Protein AF-A0A9X1RAA6-F1 (afdb_monomer_lite)

Radius of gyration: 17.93 Å; chains: 1; bounding box: 39×26×47 Å

Secondary structure (DSSP, 8-state):
-------HHHHHHHHHHHHHHHHHHHHHHHHHH--S--STTT-HHHHHHHHHHHTT-

Structure (mmCIF, N/CA/C/O backbone):
data_AF-A0A9X1RAA6-F1
#
_entry.id   AF-A0A9X1RAA6-F1
#
loop_
_atom_site.group_PDB
_atom_site.id
_atom_site.type_symbol
_atom_site.label_atom_id
_atom_site.label_alt_id
_atom_site.label_comp_id
_atom_site.label_asym_id
_atom_site.label_entity_id
_atom_site.label_seq_id
_atom_site.pdbx_PDB_ins_code
_atom_site.Cartn_x
_atom_site.Cartn_y
_atom_site.Cartn_z
_atom_site.occupancy
_atom_site.B_iso_or_equiv
_atom_site.auth_seq_id
_atom_site.auth_comp_id
_atom_site.auth_asym_id
_atom_site.auth_atom_id
_atom_site.pdbx_PDB_model_num
ATOM 1 N N . MET A 1 1 ? 4.148 -17.505 -30.066 1.00 48.69 1 MET A N 1
ATOM 2 C CA . MET A 1 1 ? 4.218 -16.487 -28.997 1.00 48.69 1 MET A CA 1
ATOM 3 C C . MET A 1 1 ? 5.694 -16.241 -28.696 1.00 48.69 1 MET A C 1
ATOM 5 O O . MET A 1 1 ? 6.269 -16.964 -27.895 1.00 48.69 1 MET A O 1
ATOM 9 N N . SER A 1 2 ? 6.351 -15.337 -29.433 1.00 48.72 2 SER A N 1
ATOM 10 C CA . SER A 1 2 ? 7.756 -14.995 -29.168 1.00 48.72 2 SER A CA 1
ATOM 11 C C . SER A 1 2 ? 7.814 -14.373 -27.780 1.00 48.72 2 SER A C 1
ATOM 13 O O . SER A 1 2 ? 7.258 -13.294 -27.581 1.00 48.72 2 SER A O 1
ATOM 15 N N . GLY A 1 3 ? 8.386 -15.091 -26.812 1.00 60.72 3 GLY A N 1
ATOM 16 C CA . GLY A 1 3 ? 8.546 -14.589 -25.455 1.00 60.72 3 GLY A CA 1
ATOM 17 C C . GLY A 1 3 ? 9.269 -13.256 -25.534 1.00 60.72 3 GLY A C 1
ATOM 18 O O . GLY A 1 3 ? 10.356 -13.181 -26.103 1.00 60.72 3 GLY A O 1
ATOM 19 N N . ILE A 1 4 ? 8.639 -12.191 -25.043 1.00 64.38 4 ILE A N 1
ATOM 20 C CA . ILE A 1 4 ? 9.304 -10.902 -24.909 1.00 64.38 4 ILE A CA 1
ATOM 21 C C . ILE A 1 4 ? 10.493 -11.162 -23.984 1.00 64.38 4 ILE A C 1
ATOM 23 O O . ILE A 1 4 ? 10.321 -11.336 -22.776 1.00 64.38 4 ILE A O 1
ATOM 27 N N . VAL A 1 5 ? 11.697 -11.254 -24.547 1.00 64.50 5 VAL A N 1
ATOM 28 C CA . VAL A 1 5 ? 12.924 -11.379 -23.765 1.00 64.50 5 VAL A CA 1
ATOM 29 C C . VAL A 1 5 ? 13.203 -9.993 -23.202 1.00 64.50 5 VAL A C 1
ATOM 31 O O . VAL A 1 5 ? 13.972 -9.209 -23.750 1.00 64.50 5 VAL A O 1
ATOM 34 N N . LEU A 1 6 ? 12.495 -9.656 -22.124 1.00 64.94 6 LEU A N 1
ATOM 35 C CA . LEU A 1 6 ? 12.798 -8.495 -21.302 1.00 64.94 6 LEU A CA 1
ATOM 36 C C . LEU A 1 6 ? 14.232 -8.678 -20.807 1.00 64.94 6 LEU A C 1
ATOM 38 O O . LEU A 1 6 ? 14.499 -9.577 -20.001 1.00 64.94 6 LEU A O 1
ATOM 42 N N . SER A 1 7 ? 15.153 -7.849 -21.302 1.00 77.56 7 SER A N 1
ATOM 43 C CA . SER A 1 7 ? 16.494 -7.777 -20.731 1.00 77.56 7 SER A CA 1
ATOM 44 C C . SER A 1 7 ? 16.371 -7.473 -19.233 1.00 77.56 7 SER A C 1
ATOM 46 O O . SER A 1 7 ? 15.400 -6.843 -18.798 1.00 77.56 7 SER A O 1
ATOM 48 N N . ALA A 1 8 ? 17.319 -7.950 -18.423 1.00 76.12 8 ALA A N 1
ATOM 49 C CA . ALA A 1 8 ? 17.243 -7.824 -16.964 1.00 76.12 8 ALA A CA 1
ATOM 50 C C . ALA A 1 8 ? 16.953 -6.375 -16.514 1.00 76.12 8 ALA A C 1
ATOM 52 O O . ALA A 1 8 ? 16.130 -6.157 -15.626 1.00 76.12 8 ALA A O 1
ATOM 53 N N . SER A 1 9 ? 17.531 -5.389 -17.206 1.00 78.62 9 SER A N 1
ATOM 54 C CA . SER A 1 9 ? 17.306 -3.960 -16.973 1.00 78.62 9 SER A CA 1
ATOM 55 C C . SER A 1 9 ? 15.882 -3.499 -17.302 1.00 78.62 9 SER A C 1
ATOM 57 O O . SER A 1 9 ? 15.293 -2.747 -16.532 1.00 78.62 9 SER A O 1
ATOM 59 N N . VAL A 1 10 ? 15.284 -3.959 -18.408 1.00 81.56 10 VAL A N 1
ATOM 60 C CA . VAL A 1 10 ? 13.906 -3.574 -18.766 1.00 81.56 10 VAL A CA 1
ATOM 61 C C . VAL A 1 10 ? 12.899 -4.221 -17.814 1.00 81.56 10 VAL A C 1
ATOM 63 O O . VAL A 1 10 ? 11.920 -3.577 -17.447 1.00 81.56 10 VAL A O 1
ATOM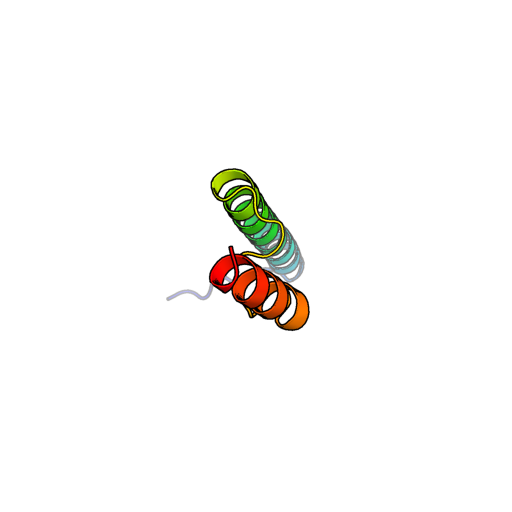 66 N N . ARG A 1 11 ? 13.155 -5.447 -17.332 1.00 83.00 11 ARG A N 1
ATOM 67 C CA . ARG A 1 11 ? 12.331 -6.068 -16.280 1.00 83.00 11 ARG A CA 1
ATOM 68 C C . ARG A 1 11 ? 12.404 -5.283 -14.974 1.00 83.00 11 ARG A C 1
ATOM 70 O O . ARG A 1 11 ? 11.370 -5.066 -14.357 1.00 83.00 11 ARG A O 1
ATOM 77 N N . GLN A 1 12 ? 13.595 -4.841 -14.573 1.00 84.06 12 GLN A N 1
ATOM 78 C CA . GLN A 1 12 ? 13.756 -4.018 -13.375 1.00 84.06 12 GLN A CA 1
ATOM 79 C C . GLN A 1 12 ? 12.998 -2.692 -13.501 1.00 84.06 12 GLN A C 1
ATOM 81 O O . GLN A 1 12 ? 12.266 -2.320 -12.588 1.00 84.06 12 GLN A O 1
ATOM 86 N N . ASN A 1 13 ? 13.103 -2.025 -14.653 1.00 85.75 13 ASN A N 1
ATOM 87 C CA . ASN A 1 13 ? 12.350 -0.802 -14.924 1.00 85.75 13 ASN A CA 1
ATOM 88 C C . ASN A 1 13 ? 10.836 -1.053 -14.899 1.00 85.75 13 ASN A C 1
ATOM 90 O O . ASN A 1 13 ? 10.094 -0.273 -14.310 1.00 85.75 13 ASN A O 1
ATOM 94 N N . LEU A 1 14 ? 10.374 -2.159 -15.487 1.00 88.31 14 LEU A N 1
ATOM 95 C CA . LEU A 1 14 ? 8.964 -2.542 -15.478 1.00 88.31 14 LEU A CA 1
ATOM 96 C C . LEU A 1 14 ? 8.454 -2.840 -14.062 1.00 88.31 14 LEU A C 1
ATOM 98 O O . LEU A 1 14 ? 7.367 -2.392 -13.716 1.00 88.31 14 LEU A O 1
ATOM 102 N N . LEU A 1 15 ? 9.234 -3.544 -13.237 1.00 89.94 15 LEU A N 1
ATOM 103 C CA . LEU A 1 15 ? 8.899 -3.791 -11.831 1.00 89.94 15 LEU A CA 1
ATOM 104 C C . LEU A 1 15 ? 8.784 -2.475 -11.054 1.00 89.94 15 LEU A C 1
ATOM 106 O O . LEU A 1 15 ? 7.816 -2.277 -10.328 1.00 89.94 15 LEU A O 1
ATOM 110 N N . SER A 1 16 ? 9.717 -1.542 -11.257 1.00 90.25 16 SER A N 1
ATOM 111 C CA . SER A 1 16 ? 9.655 -0.214 -10.637 1.00 90.25 16 SER A CA 1
ATOM 112 C C . SER A 1 16 ? 8.423 0.586 -11.081 1.00 90.25 16 SER A C 1
ATOM 114 O O . SER A 1 16 ? 7.775 1.232 -10.253 1.00 90.25 16 SER A O 1
ATOM 116 N N . LEU A 1 17 ? 8.060 0.521 -12.366 1.00 91.88 17 LEU A N 1
ATOM 117 C CA . LEU A 1 17 ? 6.841 1.148 -12.884 1.00 91.88 17 LEU A CA 1
ATOM 118 C C . LEU A 1 17 ? 5.576 0.489 -12.324 1.00 91.88 17 LEU A C 1
ATOM 120 O O . LEU A 1 17 ? 4.629 1.194 -11.985 1.00 91.88 17 LEU A O 1
ATOM 124 N N . GLN A 1 18 ? 5.570 -0.835 -12.173 1.00 90.62 18 GLN A N 1
ATOM 125 C CA . GLN A 1 18 ? 4.458 -1.575 -11.581 1.00 90.62 18 GLN A CA 1
ATOM 126 C C . GLN A 1 18 ? 4.252 -1.189 -10.113 1.00 90.62 18 GLN A C 1
ATOM 128 O O . GLN A 1 18 ? 3.153 -0.787 -9.749 1.00 90.62 18 GLN A O 1
ATOM 133 N N . SER A 1 19 ? 5.314 -1.162 -9.302 1.00 91.50 19 SER A N 1
ATOM 134 C CA . SER A 1 19 ? 5.224 -0.693 -7.912 1.00 91.50 19 SER A CA 1
ATOM 135 C C . SER A 1 19 ? 4.746 0.760 -7.809 1.00 91.50 19 SER A C 1
ATOM 137 O O . SER A 1 19 ? 4.013 1.113 -6.887 1.00 91.50 19 SER A O 1
ATOM 139 N N . THR A 1 20 ? 5.128 1.612 -8.766 1.00 91.56 20 THR A N 1
ATOM 140 C CA . THR A 1 20 ? 4.642 2.999 -8.831 1.00 91.56 20 THR A CA 1
ATOM 14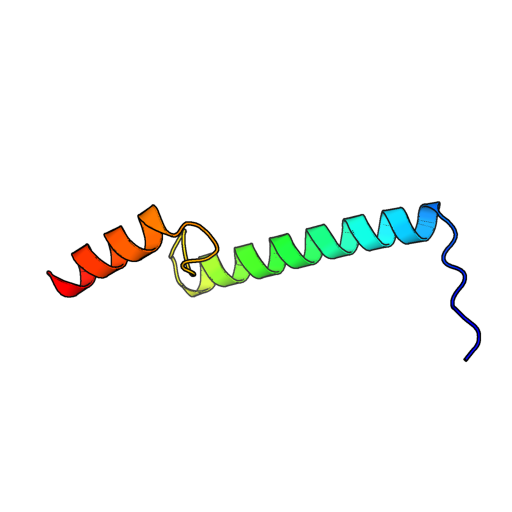1 C C . THR A 1 20 ? 3.149 3.057 -9.165 1.00 91.56 20 THR A C 1
ATOM 143 O O . THR A 1 20 ? 2.416 3.836 -8.555 1.00 91.56 20 THR A O 1
ATOM 146 N N . ALA A 1 21 ? 2.679 2.224 -10.097 1.00 92.62 21 ALA A N 1
ATOM 147 C CA . ALA A 1 21 ? 1.263 2.115 -10.433 1.00 92.62 21 ALA A CA 1
ATOM 148 C C . ALA A 1 21 ? 0.430 1.606 -9.243 1.00 92.62 21 ALA A C 1
ATOM 150 O O . ALA A 1 21 ? -0.634 2.161 -8.967 1.00 92.62 21 ALA A O 1
ATOM 151 N N . ASP A 1 22 ? 0.942 0.632 -8.488 1.00 91.12 22 ASP A N 1
ATOM 152 C CA . ASP A 1 22 ? 0.290 0.107 -7.282 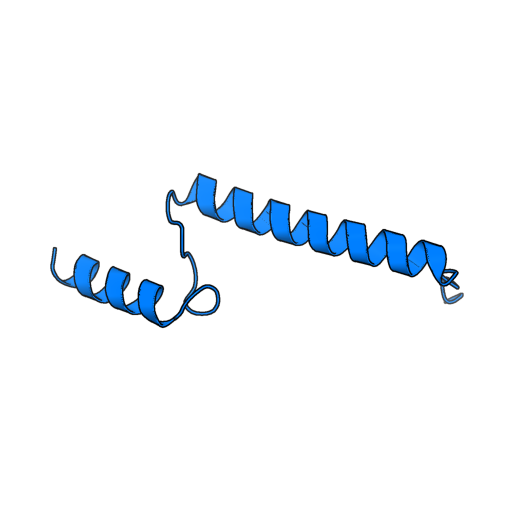1.00 91.12 22 ASP A CA 1
ATOM 153 C C . ASP A 1 22 ? 0.191 1.173 -6.176 1.00 91.12 22 ASP A C 1
ATOM 155 O O . ASP A 1 22 ? -0.858 1.347 -5.541 1.00 91.12 22 ASP A O 1
ATOM 159 N N . LEU A 1 23 ? 1.260 1.955 -5.977 1.00 90.75 23 LEU A N 1
ATOM 160 C CA . LEU A 1 23 ? 1.260 3.085 -5.045 1.00 90.75 23 LEU A CA 1
ATOM 161 C C . LEU A 1 23 ? 0.251 4.161 -5.467 1.00 90.75 23 LEU A C 1
ATOM 163 O O . LEU A 1 23 ? -0.473 4.707 -4.626 1.00 90.75 23 LEU A O 1
ATOM 167 N N . LEU A 1 24 ? 0.176 4.454 -6.766 1.00 92.25 24 LEU A N 1
ATOM 168 C CA . LEU A 1 24 ? -0.785 5.402 -7.315 1.00 92.25 24 LEU A CA 1
ATOM 169 C C . LEU A 1 24 ? -2.226 4.921 -7.098 1.00 92.25 24 LEU A C 1
ATOM 171 O O . LEU A 1 24 ? -3.051 5.699 -6.621 1.00 92.25 24 LEU A O 1
ATOM 175 N N . ALA A 1 25 ? -2.526 3.652 -7.383 1.00 89.75 25 ALA A N 1
ATOM 176 C CA . ALA A 1 25 ? -3.848 3.065 -7.166 1.00 89.75 25 ALA A CA 1
ATOM 177 C C . ALA A 1 25 ? -4.260 3.121 -5.686 1.00 89.75 25 ALA A C 1
ATOM 179 O O . ALA A 1 25 ? -5.372 3.542 -5.359 1.00 89.75 25 ALA A O 1
ATOM 180 N N . THR A 1 26 ? -3.336 2.790 -4.779 1.00 86.94 26 THR A N 1
ATOM 181 C CA . THR A 1 26 ? -3.557 2.882 -3.327 1.00 86.94 26 THR A CA 1
ATOM 182 C C . THR A 1 26 ? -3.846 4.319 -2.896 1.00 86.94 26 THR A C 1
ATOM 184 O O . THR A 1 26 ? -4.764 4.576 -2.118 1.00 86.94 26 THR A O 1
ATOM 187 N N . THR A 1 27 ? -3.084 5.280 -3.422 1.00 87.31 27 THR A N 1
ATOM 188 C CA . THR A 1 27 ? -3.260 6.702 -3.103 1.00 87.31 27 THR A CA 1
ATOM 189 C C . THR A 1 27 ? -4.604 7.219 -3.606 1.00 87.31 27 THR A C 1
ATOM 191 O O . THR A 1 27 ? -5.320 7.878 -2.856 1.00 87.31 27 THR A O 1
ATOM 194 N N . GLN A 1 28 ? -4.993 6.872 -4.835 1.00 88.06 28 GLN A N 1
ATOM 195 C CA . GLN A 1 28 ? -6.307 7.225 -5.376 1.00 88.06 28 GLN A CA 1
ATOM 196 C C . GLN A 1 28 ? -7.442 6.643 -4.529 1.00 88.06 28 GLN A C 1
ATOM 198 O O . GLN A 1 28 ? -8.397 7.352 -4.221 1.00 88.06 28 GLN A O 1
ATOM 203 N N . ASN A 1 29 ? -7.318 5.387 -4.091 1.00 86.25 29 ASN A N 1
ATOM 204 C CA . ASN A 1 29 ? -8.318 4.752 -3.238 1.00 86.25 29 ASN A CA 1
ATOM 205 C C . ASN A 1 29 ? -8.464 5.477 -1.885 1.00 86.25 29 ASN A C 1
ATOM 207 O O . ASN A 1 29 ? -9.581 5.754 -1.452 1.00 86.25 29 ASN A O 1
ATOM 211 N N . ARG A 1 30 ? -7.347 5.875 -1.261 1.00 87.56 30 ARG A N 1
ATOM 212 C CA . ARG A 1 30 ? -7.348 6.672 -0.020 1.00 87.56 30 ARG A CA 1
ATOM 213 C C . ARG A 1 30 ? -7.968 8.056 -0.198 1.00 87.56 30 ARG A C 1
ATOM 215 O O . ARG A 1 30 ? -8.710 8.495 0.672 1.00 87.56 30 ARG A O 1
ATOM 222 N N . LEU A 1 31 ? -7.691 8.737 -1.311 1.00 88.25 31 LEU A N 1
ATOM 223 C CA . LEU A 1 31 ? -8.277 10.051 -1.596 1.00 88.25 31 LEU A CA 1
ATOM 224 C C . LEU A 1 31 ? -9.784 9.961 -1.865 1.00 88.25 31 LEU A C 1
ATOM 226 O O . LEU A 1 31 ? -10.533 10.799 -1.376 1.00 88.25 31 LEU A O 1
ATOM 230 N N . ALA A 1 32 ? -10.233 8.940 -2.600 1.00 87.19 32 ALA A N 1
ATOM 231 C CA . ALA A 1 32 ? -11.646 8.750 -2.925 1.00 87.19 32 ALA A CA 1
ATOM 232 C C . ALA A 1 32 ? -12.498 8.399 -1.694 1.00 87.19 32 ALA A C 1
ATOM 234 O O . ALA A 1 32 ? -13.642 8.830 -1.585 1.00 87.19 32 ALA A O 1
ATOM 235 N N . THR A 1 33 ? -11.946 7.617 -0.767 1.00 84.25 33 THR A N 1
ATOM 236 C CA . THR A 1 33 ? -12.641 7.183 0.457 1.00 84.25 33 THR A CA 1
ATOM 237 C C . THR A 1 33 ? -12.439 8.132 1.636 1.00 84.25 33 THR A C 1
ATOM 239 O O . THR A 1 33 ? -13.186 8.057 2.610 1.00 84.25 33 THR A O 1
ATOM 242 N N . GLY A 1 34 ? -11.401 8.972 1.594 1.00 83.75 34 GLY A N 1
ATOM 243 C CA . GLY A 1 34 ? -10.937 9.764 2.733 1.00 83.75 34 GLY A CA 1
ATOM 244 C C . GLY A 1 34 ? -10.373 8.925 3.889 1.00 83.75 34 GLY A C 1
ATOM 245 O O . GLY A 1 34 ? -10.098 9.470 4.956 1.00 83.75 34 GLY A O 1
ATOM 246 N N . LYS A 1 35 ? -10.209 7.604 3.716 1.00 80.75 35 LYS A N 1
ATOM 247 C CA . LYS A 1 35 ? -9.757 6.677 4.760 1.00 80.75 35 LYS A CA 1
ATOM 248 C C . LYS A 1 35 ? -8.317 6.251 4.502 1.00 80.75 35 LYS A C 1
ATOM 250 O O . LYS A 1 35 ? -7.954 5.851 3.397 1.00 80.75 35 LYS A O 1
ATOM 255 N N . SER A 1 36 ? -7.494 6.276 5.549 1.00 75.81 36 SER A N 1
ATOM 256 C CA . SER A 1 36 ? -6.097 5.816 5.480 1.00 75.81 36 SER A CA 1
ATOM 257 C C . SER A 1 36 ? -5.971 4.292 5.344 1.00 75.81 36 SER A C 1
ATOM 259 O O . SER A 1 36 ? -4.983 3.806 4.790 1.00 75.81 36 SER A O 1
ATOM 261 N N . VAL A 1 37 ? -6.967 3.546 5.831 1.00 78.88 37 VAL A N 1
ATOM 262 C CA . VAL A 1 37 ? -7.049 2.079 5.793 1.00 78.88 37 VAL A CA 1
ATOM 263 C C . VAL A 1 37 ? -8.371 1.710 5.132 1.00 78.88 37 VAL A C 1
ATOM 265 O O . VAL A 1 37 ? -9.430 1.996 5.691 1.00 78.88 37 VAL A O 1
ATOM 268 N N . ASN A 1 38 ? -8.310 1.112 3.943 1.00 75.88 38 ASN A N 1
ATOM 269 C CA . ASN A 1 38 ? -9.498 0.796 3.146 1.00 75.88 38 ASN A CA 1
ATOM 270 C C . ASN A 1 38 ? -9.827 -0.688 3.141 1.00 75.88 38 ASN A C 1
ATOM 272 O O . ASN A 1 38 ? -10.975 -1.060 2.906 1.00 75.88 38 ASN A O 1
ATOM 276 N N . SER A 1 39 ? -8.844 -1.532 3.444 1.00 76.25 39 SER A N 1
ATOM 277 C CA . SER A 1 39 ? -9.031 -2.970 3.550 1.00 76.25 39 SER A CA 1
ATOM 278 C C . SER A 1 39 ? -8.436 -3.533 4.841 1.00 76.25 39 SER A C 1
ATOM 280 O O . SER A 1 39 ? -7.497 -2.981 5.420 1.00 76.25 39 SER A O 1
ATOM 282 N N . ALA A 1 40 ? -8.946 -4.692 5.259 1.00 74.44 40 ALA A N 1
ATOM 283 C CA . ALA A 1 40 ? -8.337 -5.482 6.326 1.00 74.44 40 ALA A CA 1
ATOM 284 C C . ALA A 1 40 ? -6.928 -5.988 5.959 1.00 74.44 40 ALA A C 1
ATOM 286 O O . ALA A 1 40 ? -6.167 -6.343 6.853 1.00 74.44 40 ALA A O 1
ATOM 287 N N . LEU A 1 41 ? -6.570 -6.013 4.668 1.00 77.69 41 LEU A N 1
ATOM 288 C CA . LEU A 1 41 ? -5.233 -6.390 4.207 1.00 77.69 41 LEU A CA 1
ATOM 289 C C . LEU A 1 41 ? -4.225 -5.241 4.380 1.00 77.69 41 LEU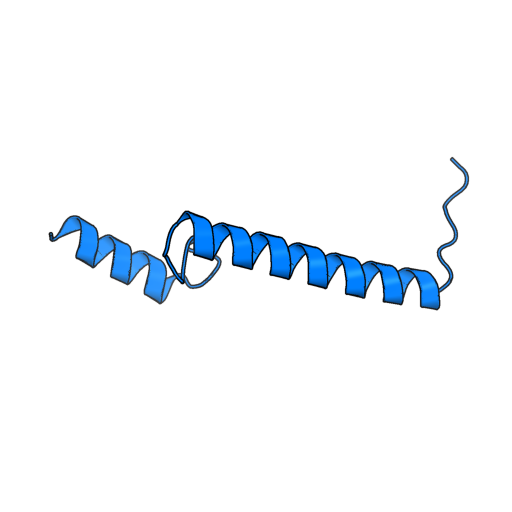 A C 1
ATOM 291 O O . LEU A 1 41 ? -3.053 -5.503 4.632 1.00 77.69 41 LEU A O 1
ATOM 295 N N . ASP A 1 42 ? -4.680 -3.984 4.306 1.00 77.50 42 ASP A N 1
ATOM 296 C CA . ASP A 1 42 ? -3.826 -2.800 4.479 1.00 77.50 42 ASP A CA 1
ATOM 297 C C . ASP A 1 42 ? -3.334 -2.685 5.929 1.00 77.50 42 ASP A C 1
ATOM 299 O O . ASP A 1 42 ? -2.166 -2.394 6.186 1.00 77.50 42 ASP A O 1
ATOM 303 N N . ASN A 1 43 ? -4.248 -2.874 6.887 1.00 80.88 43 ASN A N 1
ATOM 304 C CA . ASN A 1 43 ? -3.956 -2.951 8.315 1.00 80.88 43 ASN A CA 1
ATOM 305 C C . ASN A 1 43 ? -5.164 -3.562 9.054 1.00 80.88 43 ASN A C 1
ATOM 307 O O . ASN A 1 43 ? -6.130 -2.841 9.331 1.00 80.88 43 ASN A O 1
ATOM 311 N N . PRO A 1 44 ? -5.136 -4.860 9.402 1.00 81.44 44 PRO A N 1
ATOM 312 C CA . PRO A 1 44 ? -6.298 -5.533 9.978 1.00 81.44 44 PRO A CA 1
ATOM 313 C C . PRO A 1 44 ? -6.700 -4.929 11.327 1.00 81.44 44 PRO A C 1
ATOM 315 O O . PRO A 1 44 ? -7.880 -4.678 11.557 1.00 81.44 44 PRO A O 1
ATOM 318 N N . THR A 1 45 ? -5.734 -4.611 12.193 1.00 86.25 45 THR A N 1
ATOM 319 C CA . THR A 1 45 ? -5.999 -4.024 13.516 1.00 86.25 45 THR A CA 1
ATOM 320 C C . THR A 1 45 ? -6.743 -2.697 13.404 1.00 86.25 45 THR A C 1
ATOM 322 O O . THR A 1 45 ? -7.778 -2.507 14.044 1.00 86.25 45 THR A O 1
ATOM 325 N N . ASN A 1 46 ? -6.254 -1.786 12.562 1.00 81.12 46 ASN A N 1
ATOM 326 C CA . ASN A 1 46 ? -6.862 -0.470 12.393 1.00 81.12 46 ASN A CA 1
ATOM 327 C C . ASN A 1 46 ? -8.203 -0.556 11.655 1.00 81.12 46 ASN A C 1
ATOM 329 O O . ASN A 1 46 ? -9.129 0.164 12.019 1.00 81.12 46 ASN A O 1
ATOM 333 N N . PHE A 1 47 ? -8.330 -1.448 10.666 1.00 85.00 47 PHE A N 1
ATOM 334 C CA . PHE A 1 47 ? -9.574 -1.646 9.923 1.00 85.00 47 PHE A CA 1
ATOM 335 C C . PHE A 1 47 ? -10.704 -2.143 10.833 1.00 85.00 47 PHE A C 1
ATOM 337 O O . PHE A 1 47 ? -11.766 -1.525 10.886 1.00 85.00 47 PHE A O 1
ATOM 344 N N . PHE A 1 48 ? -10.470 -3.210 11.606 1.00 82.56 48 PHE A N 1
ATOM 345 C CA . PHE A 1 48 ? -11.491 -3.764 12.502 1.00 82.56 48 PHE A CA 1
ATOM 346 C C . PHE A 1 48 ? -11.760 -2.870 13.718 1.00 82.56 48 PHE A C 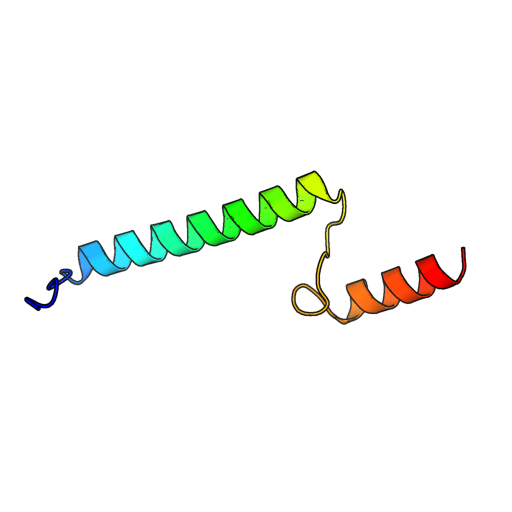1
ATOM 348 O O . PHE A 1 48 ? -12.895 -2.811 14.186 1.00 82.56 48 PHE A O 1
ATOM 355 N N . THR A 1 49 ? -10.764 -2.117 14.201 1.00 83.62 49 THR A N 1
ATOM 356 C CA . THR A 1 49 ? -10.988 -1.107 15.250 1.00 83.62 49 THR A CA 1
ATOM 357 C C . THR A 1 49 ? -11.872 0.027 14.736 1.00 83.62 49 THR A C 1
ATOM 359 O O . THR A 1 49 ? -12.858 0.366 15.384 1.00 83.62 49 THR A O 1
ATOM 362 N N . ALA A 1 50 ? -11.574 0.579 13.555 1.00 81.38 50 ALA A N 1
ATOM 363 C CA . ALA A 1 50 ? -12.398 1.616 12.938 1.00 81.38 50 ALA A CA 1
ATOM 364 C C . ALA A 1 50 ? -13.820 1.111 12.648 1.00 81.38 50 ALA A C 1
ATOM 366 O O . ALA A 1 50 ? -14.780 1.810 12.945 1.00 81.38 50 ALA A O 1
ATOM 367 N N . GLN A 1 51 ? -13.968 -0.122 12.151 1.00 82.44 51 GLN A N 1
ATOM 368 C CA . GLN A 1 51 ? -15.273 -0.749 11.927 1.00 82.44 51 GLN A CA 1
ATOM 369 C C . GLN A 1 51 ? -16.047 -0.969 13.237 1.00 82.44 51 GLN A C 1
ATOM 371 O O . GLN A 1 51 ? -17.255 -0.763 13.281 1.00 82.44 51 GLN A O 1
ATOM 376 N N . SER A 1 52 ? -15.379 -1.375 14.317 1.00 83.12 52 SER A N 1
ATOM 377 C CA . SER A 1 52 ? -16.009 -1.512 15.636 1.00 83.12 52 SER A CA 1
ATOM 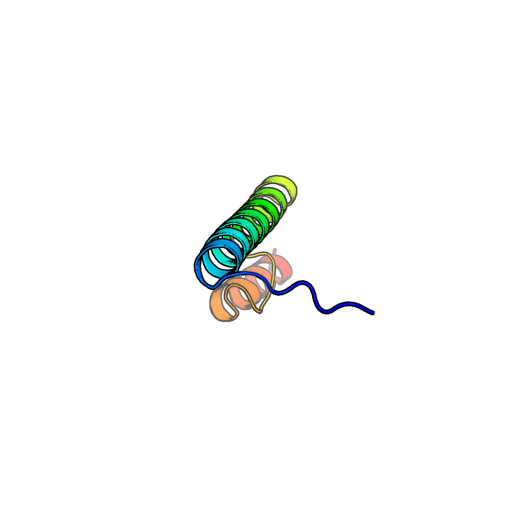378 C C . SER A 1 52 ? -16.471 -0.163 16.195 1.00 83.12 52 SER A C 1
ATOM 380 O O . SER A 1 52 ? -17.542 -0.084 16.787 1.00 83.12 52 SER A O 1
ATOM 382 N N . LEU A 1 53 ? -15.701 0.910 15.983 1.00 83.44 53 LEU A N 1
ATOM 383 C CA . LEU A 1 53 ? -16.088 2.267 16.379 1.00 83.44 53 LEU A CA 1
ATOM 384 C C . LEU A 1 53 ? -17.256 2.813 15.541 1.00 83.44 53 LEU A C 1
ATOM 386 O O . LEU A 1 53 ? -18.157 3.410 16.115 1.00 83.44 53 LEU A O 1
ATOM 390 N N . ASP A 1 54 ? -17.267 2.570 14.228 1.00 78.81 54 ASP A N 1
ATOM 391 C CA . ASP A 1 54 ? -18.350 2.972 13.313 1.00 78.81 54 ASP A CA 1
ATOM 392 C C . ASP A 1 54 ? -19.673 2.267 13.653 1.00 78.81 54 ASP A C 1
ATOM 394 O O . ASP A 1 54 ? -20.705 2.911 13.756 1.00 78.81 54 ASP A O 1
ATOM 398 N N . ASN A 1 55 ? -19.632 0.966 13.971 1.00 78.44 55 ASN A N 1
ATOM 399 C CA . ASN A 1 55 ? -20.807 0.215 14.440 1.00 78.44 55 ASN A CA 1
ATOM 400 C C . ASN A 1 55 ? -21.352 0.688 15.803 1.00 78.44 55 ASN A C 1
ATOM 402 O O . ASN A 1 55 ? -22.422 0.248 16.221 1.00 78.44 55 ASN A O 1
ATOM 406 N N . ARG A 1 56 ? -20.587 1.500 16.543 1.00 77.62 56 ARG A N 1
ATOM 407 C CA . ARG A 1 56 ? -20.967 2.040 17.857 1.00 77.62 56 ARG A CA 1
ATOM 408 C C . ARG A 1 56 ? -21.441 3.494 17.798 1.00 77.62 56 ARG A C 1
ATOM 410 O O . ARG A 1 56 ? -21.875 3.990 18.839 1.00 77.62 56 ARG A O 1
ATOM 417 N N . ALA A 1 57 ? -21.294 4.159 16.655 1.00 65.31 57 ALA A N 1
ATOM 418 C CA . ALA A 1 57 ? -21.809 5.502 16.399 1.00 65.31 57 ALA A CA 1
ATOM 419 C C . ALA A 1 57 ? -23.269 5.435 15.929 1.00 65.31 57 ALA A C 1
ATOM 421 O O . ALA A 1 57 ? -24.015 6.382 16.262 1.00 65.31 57 ALA A O 1
#

pLDDT: mean 81.01, std 9.69, range [48.69, 92.62]

Sequence (57 aa):
MSGIVLSASVRQNLLSLQSTADLLATTQNRLATGKSVNSALDNPTNFFTAQSLDNRA

Foldseek 3Di:
DPPPPQDPVNVVVVVVVVVVVVVVVLVVVCVVVVDPDDDCVSPVVVVVVVVVVVVVD

Organism: NCBI:txid2911009